Protein AF-A0A1V4Q3A5-F1 (afdb_monomer)

Radius of gyration: 12.61 Å; Cα contacts (8 Å, |Δi|>4): 62; chains: 1; bounding box: 25×30×32 Å

Solvent-accessible surface area (backbone atoms only — not comparable to full-atom values): 3995 Å² total; per-residue (Å²): 136,72,72,76,81,60,83,92,65,55,73,67,60,46,47,35,42,76,74,62,56,29,45,78,45,74,41,98,86,62,46,61,27,37,23,48,28,55,91,81,33,76,81,38,64,71,39,79,27,76,77,49,75,77,52,74,70,87,80,76,81,128

Nearest PDB structures (foldseek):
  1o6w-assembly1_A  TM=5.877E-01  e=2.623E+00  Saccharomyces cerevisiae

pLDDT: mean 84.62, std 15.95, range [36.56, 98.06]

Foldseek 3Di:
DDPLQDDDDDPVVVCCVPPVVKDWDQDPVSAIWIFHPCVVPVVSDTDHD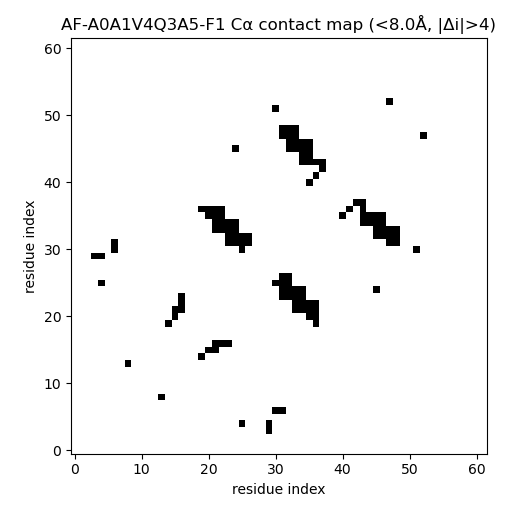PVVVPDDCVPVDD

Secondary structure (DSSP, 8-state):
--GGG-----HHHHHHHHHS--EEEE-TTS-EEEE--TTT-TT---EE-GGGGG--GGG---

Mean predicted aligned error: 6.53 Å

Structure (mmCIF, N/CA/C/O backbone):
data_AF-A0A1V4Q3A5-F1
#
_entry.id   AF-A0A1V4Q3A5-F1
#
loop_
_atom_site.group_PDB
_atom_site.id
_atom_site.type_symbol
_atom_site.label_atom_id
_atom_site.label_alt_id
_atom_site.label_comp_id
_atom_site.label_asym_id
_atom_site.label_entity_id
_atom_site.label_seq_id
_atom_site.pdbx_PDB_ins_code
_atom_site.Cartn_x
_atom_site.Cartn_y
_atom_site.Cartn_z
_atom_site.occupancy
_atom_site.B_iso_or_equiv
_atom_site.auth_seq_id
_atom_site.auth_comp_id
_atom_site.auth_asym_id
_atom_site.auth_atom_id
_atom_site.pdbx_PDB_model_num
ATOM 1 N N . THR A 1 1 ? 6.175 -12.726 -16.512 1.00 54.31 1 THR A N 1
ATOM 2 C CA . THR A 1 1 ? 6.154 -11.787 -15.378 1.00 54.31 1 THR A CA 1
ATOM 3 C C . THR A 1 1 ? 6.124 -10.394 -15.935 1.00 54.31 1 THR A C 1
ATOM 5 O O . THR A 1 1 ? 7.002 -10.075 -16.724 1.00 54.31 1 THR A O 1
ATOM 8 N N . ASP A 1 2 ? 5.091 -9.629 -15.599 1.00 63.72 2 ASP A N 1
ATOM 9 C CA . ASP A 1 2 ? 4.976 -8.221 -15.969 1.00 63.72 2 ASP A CA 1
ATOM 10 C C . ASP A 1 2 ? 5.556 -7.380 -14.825 1.00 63.72 2 ASP A C 1
ATOM 12 O O . ASP A 1 2 ? 5.040 -7.423 -13.707 1.00 63.72 2 ASP A O 1
ATOM 16 N N . LEU A 1 3 ? 6.681 -6.709 -15.074 1.00 69.31 3 LEU A N 1
ATOM 17 C CA . LEU A 1 3 ? 7.317 -5.840 -14.080 1.00 69.31 3 LEU A CA 1
ATOM 18 C C . LEU A 1 3 ? 6.552 -4.520 -13.913 1.00 69.31 3 LEU A C 1
ATOM 20 O O . LEU A 1 3 ? 6.692 -3.888 -12.868 1.00 69.31 3 LEU A O 1
ATOM 24 N N . ASP A 1 4 ? 5.708 -4.141 -14.880 1.00 69.19 4 ASP A N 1
ATOM 25 C CA . ASP A 1 4 ? 4.945 -2.888 -14.835 1.00 69.19 4 ASP A CA 1
ATOM 26 C C . ASP A 1 4 ? 3.803 -2.943 -13.804 1.00 69.19 4 ASP A C 1
ATOM 28 O O . ASP A 1 4 ? 3.281 -1.902 -13.407 1.00 69.19 4 ASP A O 1
ATOM 32 N N . ASN A 1 5 ? 3.439 -4.138 -13.322 1.00 75.06 5 ASN A N 1
ATOM 33 C CA . ASN A 1 5 ? 2.428 -4.322 -12.276 1.00 75.06 5 ASN A CA 1
ATOM 34 C C . ASN A 1 5 ? 3.025 -4.409 -10.854 1.00 75.06 5 ASN A C 1
ATOM 36 O O . ASN A 1 5 ? 2.310 -4.686 -9.892 1.00 75.06 5 ASN A O 1
ATOM 40 N N . GLY A 1 6 ? 4.343 -4.227 -10.712 1.00 84.00 6 GLY A N 1
ATOM 41 C CA . GLY A 1 6 ? 5.027 -4.201 -9.421 1.00 84.00 6 GLY A CA 1
ATOM 42 C C . GLY A 1 6 ? 5.201 -2.779 -8.886 1.00 84.00 6 GLY A C 1
ATOM 43 O O . GLY A 1 6 ? 5.465 -1.847 -9.641 1.00 84.00 6 GLY A O 1
ATOM 44 N N . CYS A 1 7 ? 5.126 -2.604 -7.566 1.00 88.06 7 CYS A N 1
ATOM 45 C CA . CYS A 1 7 ? 5.498 -1.349 -6.912 1.00 88.06 7 CYS A CA 1
ATOM 46 C C . CYS A 1 7 ? 6.327 -1.592 -5.648 1.00 88.06 7 CYS A C 1
ATOM 48 O O . CYS A 1 7 ? 6.153 -2.595 -4.956 1.00 88.06 7 CYS A O 1
ATOM 50 N N . LEU A 1 8 ? 7.216 -0.650 -5.327 1.00 89.38 8 LEU A N 1
ATOM 51 C CA . LEU A 1 8 ? 7.995 -0.676 -4.091 1.00 89.38 8 LEU A CA 1
ATOM 52 C C . LEU A 1 8 ? 7.194 -0.048 -2.948 1.00 89.38 8 LEU A C 1
ATOM 54 O O . LEU A 1 8 ? 6.613 1.027 -3.104 1.00 89.38 8 LEU A O 1
ATOM 58 N N . LEU A 1 9 ? 7.203 -0.706 -1.792 1.00 90.31 9 LEU A N 1
ATOM 59 C CA . LEU A 1 9 ? 6.534 -0.256 -0.574 1.00 90.31 9 LEU A CA 1
ATOM 60 C C . LEU A 1 9 ? 7.561 -0.062 0.542 1.00 90.31 9 LEU A C 1
ATOM 62 O O . LEU A 1 9 ? 8.529 -0.815 0.646 1.00 90.31 9 LEU A O 1
ATOM 66 N N . CYS A 1 10 ? 7.342 0.935 1.400 1.00 92.00 10 CYS A N 1
ATOM 67 C CA . CYS A 1 10 ? 8.057 1.003 2.670 1.00 92.00 10 CYS A CA 1
ATOM 68 C C . CYS A 1 10 ? 7.550 -0.098 3.614 1.00 92.00 10 CYS A C 1
ATOM 70 O O . CYS A 1 10 ? 6.467 -0.647 3.409 1.00 92.00 10 CYS A O 1
ATOM 72 N N . SER A 1 11 ? 8.297 -0.391 4.679 1.00 95.25 11 SER A N 1
ATOM 73 C CA . SER A 1 11 ? 7.981 -1.500 5.588 1.00 95.25 11 SER A CA 1
ATOM 74 C C . SER A 1 11 ? 6.561 -1.441 6.162 1.00 95.25 11 SER A C 1
ATOM 76 O O . SER A 1 11 ? 5.889 -2.463 6.197 1.00 95.25 11 SER A O 1
ATOM 78 N N . SER A 1 12 ? 6.079 -0.253 6.550 1.00 93.00 12 SER A N 1
ATOM 79 C CA . SER A 1 12 ? 4.716 -0.087 7.080 1.00 93.00 12 SER A CA 1
ATOM 80 C C . SER A 1 12 ? 3.652 -0.352 6.018 1.00 93.00 12 SER A C 1
ATOM 82 O O . SER A 1 12 ? 2.718 -1.097 6.272 1.00 93.00 12 SER A O 1
ATOM 84 N N . CYS A 1 13 ? 3.800 0.202 4.810 1.00 92.00 13 CYS A N 1
ATOM 85 C CA . CYS A 1 13 ? 2.820 -0.025 3.745 1.00 92.00 13 CYS A CA 1
ATOM 86 C C . CYS A 1 13 ? 2.823 -1.481 3.260 1.00 92.00 13 CYS A C 1
ATOM 88 O O . CYS A 1 13 ? 1.797 -1.989 2.825 1.00 92.00 1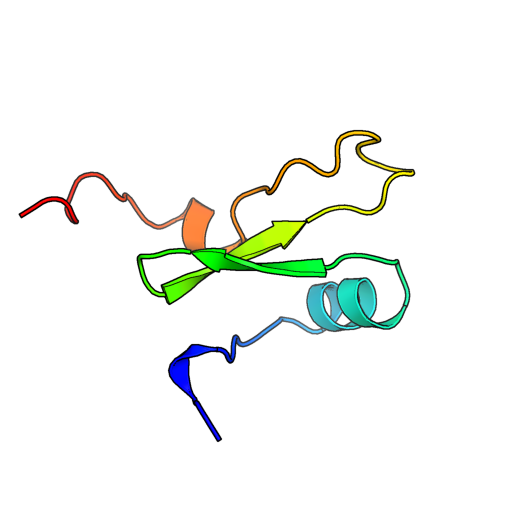3 CYS A O 1
ATOM 90 N N . HIS A 1 14 ? 3.974 -2.148 3.318 1.00 94.75 14 HIS A N 1
ATOM 91 C CA . HIS A 1 14 ? 4.087 -3.565 2.999 1.00 94.75 14 HIS A CA 1
ATOM 92 C C . HIS A 1 14 ? 3.338 -4.434 4.021 1.00 94.75 14 HIS A C 1
ATOM 94 O O . HIS A 1 14 ? 2.589 -5.327 3.631 1.00 94.75 14 HIS A O 1
ATOM 100 N N . ASP A 1 15 ? 3.493 -4.130 5.312 1.00 97.06 15 ASP A N 1
ATOM 101 C CA . ASP A 1 15 ? 2.761 -4.785 6.400 1.00 97.06 15 ASP A CA 1
ATOM 102 C C . ASP A 1 15 ? 1.246 -4.557 6.280 1.00 97.06 15 ASP A C 1
ATOM 104 O O . ASP A 1 15 ? 0.464 -5.505 6.335 1.00 97.06 15 ASP A O 1
ATOM 108 N N . ASP A 1 16 ? 0.835 -3.319 5.994 1.00 95.81 16 ASP A N 1
ATOM 109 C CA . ASP A 1 16 ? -0.569 -2.945 5.807 1.00 95.81 16 ASP A CA 1
ATOM 110 C C . ASP A 1 16 ? -1.271 -3.779 4.723 1.00 95.81 16 ASP A C 1
ATOM 112 O O . ASP A 1 16 ? -2.406 -4.234 4.909 1.00 95.81 16 ASP A O 1
ATOM 116 N N . VAL A 1 17 ? -0.591 -4.004 3.596 1.00 95.56 17 VAL A N 1
ATOM 117 C CA . VAL A 1 17 ? -1.117 -4.797 2.476 1.00 95.56 17 VAL A CA 1
ATOM 118 C C . VAL A 1 17 ? -1.185 -6.280 2.825 1.00 95.56 17 VAL A C 1
ATOM 120 O O . VAL A 1 17 ? -2.166 -6.947 2.500 1.00 95.56 17 VAL A O 1
ATOM 123 N N . HIS A 1 18 ? -0.177 -6.814 3.515 1.00 96.31 18 HIS A N 1
ATOM 124 C CA . HIS A 1 18 ? -0.156 -8.237 3.845 1.00 96.31 18 HIS A CA 1
ATOM 125 C C . HIS A 1 18 ? -1.072 -8.620 5.003 1.00 96.31 18 HIS A C 1
ATOM 127 O O . HIS A 1 18 ? -1.620 -9.724 4.996 1.00 96.31 18 HIS A O 1
ATOM 133 N N . HIS A 1 19 ? -1.240 -7.745 5.992 1.00 97.25 19 HIS A N 1
ATOM 134 C CA . HIS A 1 19 ? -1.848 -8.120 7.269 1.00 97.25 19 HIS A CA 1
ATOM 135 C C . HIS A 1 19 ? -3.062 -7.274 7.654 1.00 97.25 19 HIS A C 1
ATOM 137 O O . HIS A 1 19 ? -3.910 -7.746 8.411 1.00 97.25 19 HIS A O 1
ATOM 143 N N . HIS A 1 20 ? -3.196 -6.059 7.117 1.00 96.31 20 HIS A N 1
ATOM 144 C CA . HIS A 1 20 ? -4.228 -5.110 7.551 1.00 96.31 20 HIS A CA 1
ATOM 145 C C . HIS A 1 20 ? -5.313 -4.849 6.499 1.00 96.31 20 HIS A C 1
ATOM 147 O O . HIS A 1 20 ? -6.169 -3.983 6.685 1.00 96.31 20 HIS A O 1
ATOM 153 N N . GLY A 1 21 ? -5.330 -5.638 5.420 1.00 96.19 21 GLY A N 1
ATOM 154 C CA . GLY A 1 21 ? -6.408 -5.638 4.428 1.00 96.19 21 GLY A CA 1
ATOM 155 C C . GLY A 1 21 ? -6.392 -4.439 3.481 1.00 96.19 21 GLY A C 1
ATOM 156 O O . GLY A 1 21 ? -7.405 -4.156 2.834 1.00 96.19 21 GLY A O 1
ATOM 157 N N . TRP A 1 22 ? -5.263 -3.734 3.406 1.00 97.50 22 TRP A N 1
ATOM 158 C CA . TRP A 1 22 ? -5.018 -2.777 2.337 1.00 97.50 22 TRP A CA 1
ATOM 159 C C . TRP A 1 22 ? -4.739 -3.507 1.028 1.00 97.50 22 TRP A C 1
ATOM 161 O O . TRP A 1 22 ? -4.211 -4.613 1.012 1.00 97.50 22 TRP A O 1
ATOM 171 N N . ASP A 1 23 ? -5.100 -2.874 -0.077 1.00 96.06 23 ASP A N 1
ATOM 172 C CA . ASP A 1 23 ? -4.926 -3.429 -1.415 1.00 96.06 23 ASP A CA 1
ATOM 173 C C . ASP A 1 23 ? -4.327 -2.368 -2.346 1.00 96.06 23 ASP A C 1
ATOM 175 O O . ASP A 1 23 ? -4.287 -1.179 -2.008 1.00 96.06 23 ASP A O 1
ATOM 179 N N . ILE A 1 24 ? -3.818 -2.789 -3.500 1.00 94.25 24 ILE A N 1
ATOM 180 C CA . ILE A 1 24 ? -3.132 -1.918 -4.454 1.00 94.25 24 ILE A CA 1
ATOM 181 C C . ILE A 1 24 ? -3.722 -2.121 -5.840 1.00 94.25 24 ILE A C 1
ATOM 183 O O . ILE A 1 24 ? -3.821 -3.238 -6.339 1.00 94.25 24 ILE A O 1
ATOM 187 N N . ILE A 1 25 ? -4.041 -1.008 -6.496 1.00 93.50 25 ILE A N 1
ATOM 188 C CA . ILE A 1 25 ? -4.359 -0.996 -7.923 1.00 93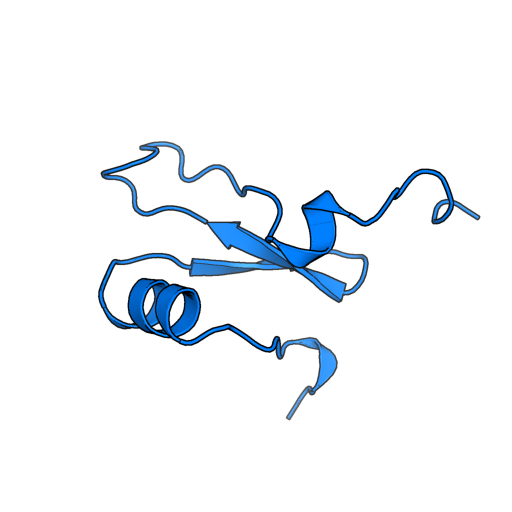.50 25 ILE A CA 1
ATOM 189 C C . ILE A 1 25 ? -3.350 -0.123 -8.665 1.00 93.50 25 ILE A C 1
ATOM 191 O O . ILE A 1 25 ? -2.946 0.938 -8.181 1.00 93.50 25 ILE A O 1
ATOM 195 N N . MET A 1 26 ? -2.953 -0.554 -9.858 1.00 90.56 26 MET A N 1
ATOM 196 C CA . MET A 1 26 ? -2.074 0.227 -10.724 1.00 90.56 26 MET A CA 1
ATOM 197 C C . MET A 1 26 ? -2.903 1.188 -11.576 1.00 90.56 26 MET A C 1
ATOM 199 O O . MET A 1 26 ? -3.841 0.780 -12.259 1.00 90.56 26 MET A O 1
ATOM 203 N N . GLY A 1 27 ? -2.580 2.482 -11.508 1.00 87.88 27 GLY A N 1
ATOM 204 C CA . GLY A 1 27 ? -3.188 3.494 -12.371 1.00 87.88 27 GLY A CA 1
ATOM 205 C C . GLY A 1 27 ? -2.699 3.388 -13.819 1.00 87.88 27 GLY A C 1
ATOM 206 O O . GLY A 1 27 ? -1.671 2.774 -14.094 1.00 87.88 27 GLY A O 1
ATOM 207 N N . PHE A 1 28 ? -3.405 4.040 -14.747 1.00 87.56 28 PHE A N 1
ATOM 208 C CA . PHE A 1 28 ? -3.036 4.081 -16.174 1.00 87.56 28 PHE A CA 1
ATOM 209 C C . PHE A 1 28 ? -1.655 4.695 -16.446 1.00 87.56 28 PHE A C 1
ATOM 211 O O . PHE A 1 28 ? -0.998 4.369 -17.427 1.00 87.56 28 PHE A O 1
ATOM 218 N N . ASP A 1 29 ? -1.196 5.560 -15.553 1.00 86.62 29 ASP A N 1
ATOM 219 C CA . ASP A 1 29 ? 0.134 6.169 -15.539 1.00 86.62 29 ASP A CA 1
ATOM 220 C C . ASP A 1 29 ? 1.201 5.278 -14.873 1.00 86.62 29 ASP A C 1
ATOM 222 O O . ASP A 1 29 ? 2.294 5.755 -14.571 1.00 86.62 29 ASP A O 1
ATOM 226 N N . ARG A 1 30 ? 0.886 4.003 -14.605 1.00 86.19 30 ARG A N 1
ATOM 227 C CA . ARG A 1 30 ? 1.753 3.011 -13.946 1.00 86.19 30 ARG A CA 1
ATOM 228 C C . ARG A 1 30 ? 2.178 3.375 -12.523 1.00 86.19 30 ARG A C 1
ATOM 230 O O . ARG A 1 30 ? 3.182 2.876 -12.025 1.00 86.19 30 ARG A O 1
ATOM 237 N N . HIS A 1 31 ? 1.396 4.202 -11.831 1.00 87.00 31 HIS A N 1
ATOM 238 C CA . HIS A 1 31 ? 1.642 4.526 -10.425 1.00 87.00 31 HIS A CA 1
ATOM 239 C C . HIS A 1 31 ? 0.574 3.905 -9.507 1.00 87.00 31 HIS A C 1
ATOM 241 O O . HIS A 1 31 ? -0.621 3.953 -9.829 1.00 87.00 31 HIS A O 1
ATOM 247 N N . PRO A 1 32 ? 0.959 3.370 -8.334 1.00 90.69 32 PRO A N 1
ATOM 248 C CA . PRO A 1 32 ? 0.036 2.662 -7.457 1.00 90.69 32 PRO A CA 1
ATOM 249 C C . PRO A 1 32 ? -0.946 3.614 -6.768 1.00 90.69 32 PRO A C 1
ATOM 251 O O . PRO A 1 32 ? -0.599 4.738 -6.378 1.00 90.69 32 PRO A O 1
ATOM 254 N N . TRP A 1 33 ? -2.164 3.124 -6.574 1.00 93.00 33 TRP A N 1
ATOM 255 C CA . TRP A 1 33 ? -3.173 3.665 -5.672 1.00 93.00 33 TRP A CA 1
ATOM 256 C C . TRP A 1 33 ? -3.392 2.683 -4.527 1.00 93.00 33 TRP A C 1
ATOM 258 O O . TRP A 1 33 ? -3.429 1.474 -4.749 1.00 93.00 33 TRP A O 1
ATOM 268 N N . LEU A 1 34 ? -3.546 3.211 -3.315 1.00 94.00 34 LEU A N 1
ATOM 269 C CA . LEU A 1 34 ? -3.808 2.410 -2.125 1.00 94.00 34 LEU A CA 1
ATOM 270 C C . LEU A 1 34 ? -5.313 2.321 -1.912 1.00 94.00 34 LEU A C 1
ATOM 272 O O . LEU A 1 34 ? -6.006 3.336 -1.914 1.00 94.00 34 LEU A O 1
ATOM 276 N N . VAL A 1 35 ? -5.819 1.118 -1.707 1.00 96.69 35 VAL A N 1
ATOM 277 C CA . VAL A 1 35 ? -7.230 0.856 -1.453 1.00 96.69 35 VAL A CA 1
ATOM 278 C C . VAL A 1 35 ? -7.378 0.450 0.013 1.00 96.69 35 VAL A C 1
ATOM 280 O O . VAL A 1 35 ? -6.864 -0.602 0.402 1.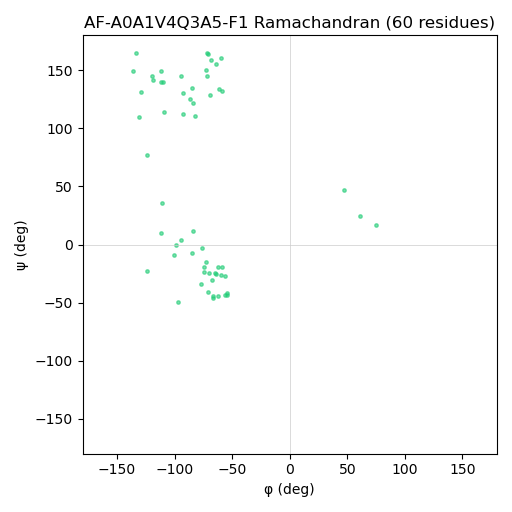00 96.69 35 VAL A O 1
ATOM 283 N N . PRO A 1 36 ? -8.055 1.254 0.846 1.00 97.56 36 PRO A N 1
ATOM 284 C CA . PRO A 1 36 ? -8.202 0.945 2.261 1.00 97.56 36 PRO A CA 1
ATOM 285 C C . PRO A 1 36 ? -9.094 -0.290 2.495 1.00 97.56 36 PRO A C 1
ATOM 287 O O . PRO A 1 36 ? -9.924 -0.651 1.645 1.00 97.56 36 PRO A O 1
ATOM 290 N N . PRO A 1 37 ? -8.975 -0.936 3.667 1.00 97.94 37 PRO A N 1
ATOM 291 C CA . PRO A 1 37 ? -9.947 -1.921 4.117 1.00 97.94 37 PRO A CA 1
ATOM 292 C C . PRO A 1 37 ? -11.319 -1.270 4.351 1.00 97.94 37 PRO A C 1
ATOM 294 O O . PRO A 1 37 ? -11.425 -0.084 4.678 1.00 97.94 37 PRO A O 1
ATOM 297 N N . ALA A 1 38 ? -12.383 -2.073 4.258 1.00 97.75 38 ALA A N 1
ATOM 298 C CA . ALA A 1 38 ? -13.763 -1.608 4.437 1.00 97.75 38 ALA A CA 1
ATOM 299 C C . ALA A 1 38 ? -14.055 -1.035 5.841 1.00 97.75 38 ALA A C 1
ATOM 301 O O . ALA A 1 38 ? -15.018 -0.292 6.017 1.00 97.75 38 ALA A O 1
ATOM 302 N N . SER A 1 39 ? -13.227 -1.367 6.837 1.00 97.50 39 SER A N 1
ATOM 303 C CA . SER A 1 39 ? -13.289 -0.794 8.187 1.00 97.50 39 SER A CA 1
ATOM 304 C C . SER A 1 39 ? -12.853 0.674 8.245 1.00 97.50 39 SER A C 1
ATOM 306 O O . SER A 1 39 ? -13.271 1.383 9.157 1.00 97.50 39 SER A O 1
ATOM 308 N N . ILE A 1 40 ? -12.026 1.126 7.296 1.00 97.00 40 ILE A N 1
ATOM 309 C CA . ILE A 1 40 ? -11.537 2.508 7.196 1.00 97.00 40 ILE A CA 1
ATOM 310 C C . ILE A 1 40 ? -12.388 3.303 6.201 1.00 97.00 40 ILE A C 1
ATOM 312 O O . ILE A 1 40 ? -12.860 4.388 6.529 1.00 97.00 40 ILE A O 1
ATOM 316 N N . ASP A 1 41 ? -12.619 2.757 5.005 1.00 97.50 41 ASP A N 1
ATOM 317 C CA . ASP A 1 41 ? -13.588 3.294 4.047 1.00 97.50 41 ASP A CA 1
ATOM 318 C C . ASP A 1 41 ? -14.479 2.154 3.540 1.00 97.50 41 ASP A C 1
ATOM 320 O O . ASP A 1 41 ? -14.013 1.329 2.748 1.00 97.50 41 ASP A O 1
ATOM 324 N N . PRO A 1 42 ? -15.769 2.113 3.924 1.00 97.88 42 PRO A N 1
ATOM 325 C CA . PRO A 1 42 ? -16.706 1.099 3.447 1.00 97.88 42 PRO A CA 1
ATOM 326 C C . PRO A 1 42 ? -16.836 1.041 1.922 1.00 97.88 42 PRO A C 1
ATOM 328 O O . PRO A 1 42 ? -17.156 -0.011 1.374 1.00 97.88 42 PRO A O 1
ATOM 331 N N . LYS A 1 43 ? -16.587 2.157 1.223 1.00 98.06 43 LYS A N 1
ATOM 332 C CA . LYS A 1 43 ? -16.602 2.222 -0.244 1.00 98.06 43 LYS A CA 1
ATOM 333 C C . LYS A 1 43 ? -15.273 1.807 -0.873 1.00 98.06 43 LYS A C 1
ATOM 335 O O . LYS A 1 43 ? -15.214 1.694 -2.094 1.00 98.06 43 LYS A O 1
ATOM 340 N N . ARG A 1 44 ? -14.230 1.593 -0.062 1.00 97.19 44 ARG A N 1
ATOM 341 C CA . ARG A 1 44 ? -12.865 1.254 -0.483 1.00 97.19 44 ARG A CA 1
ATOM 342 C C . ARG A 1 44 ? -12.375 2.165 -1.612 1.00 97.19 44 ARG A C 1
ATOM 344 O O . ARG A 1 44 ? -11.879 1.691 -2.631 1.00 97.19 44 ARG A O 1
ATOM 351 N N . GLN A 1 45 ? -12.562 3.477 -1.463 1.00 97.06 45 GLN A N 1
ATOM 352 C CA . GLN A 1 45 ? -12.149 4.423 -2.493 1.00 97.06 45 GLN A CA 1
ATOM 353 C C . GLN A 1 45 ? -10.618 4.476 -2.559 1.00 97.06 45 GLN A C 1
ATOM 355 O O . GLN A 1 45 ? -9.973 4.668 -1.524 1.00 97.06 45 GLN A O 1
ATOM 360 N N . PRO A 1 46 ? -10.020 4.321 -3.754 1.00 95.31 46 PRO A N 1
ATOM 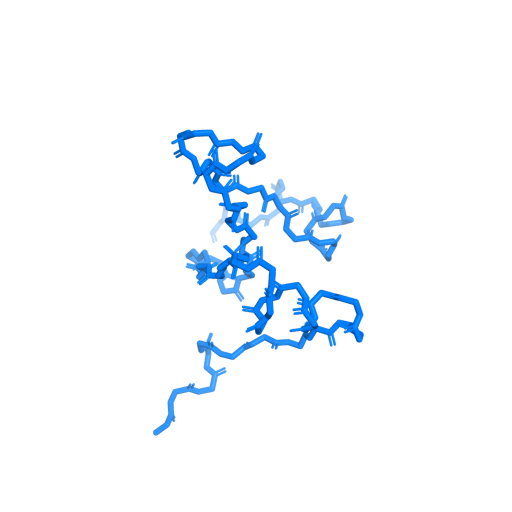361 C CA . PRO A 1 46 ? -8.577 4.416 -3.906 1.00 95.31 46 PRO A CA 1
ATOM 362 C C . PRO A 1 46 ? -8.063 5.803 -3.511 1.00 95.31 46 PRO A C 1
ATOM 364 O O . PRO A 1 46 ? -8.591 6.826 -3.949 1.00 95.31 46 PRO A O 1
ATOM 367 N N . VAL A 1 47 ? -6.995 5.835 -2.720 1.00 92.94 47 VAL A N 1
ATOM 368 C CA . VAL A 1 47 ? -6.285 7.056 -2.337 1.00 92.94 47 VAL A CA 1
ATOM 369 C C . VAL A 1 47 ? -4.890 7.084 -2.967 1.00 92.94 47 VAL A C 1
ATOM 371 O O . VAL A 1 47 ? -4.286 6.027 -3.187 1.00 92.94 47 VAL A O 1
ATOM 374 N N . PRO A 1 48 ? -4.340 8.274 -3.273 1.00 90.81 48 PRO A N 1
ATOM 375 C CA . PRO A 1 48 ? -3.002 8.369 -3.837 1.00 90.81 48 PRO A CA 1
ATOM 376 C C . PRO A 1 48 ? -1.966 7.741 -2.897 1.00 90.81 48 PRO A C 1
ATOM 378 O O . PRO A 1 48 ? -1.933 8.047 -1.700 1.00 90.81 48 PRO A O 1
ATOM 381 N N . SER A 1 49 ? -1.089 6.898 -3.446 1.00 88.75 49 SER A N 1
ATOM 382 C CA . SER A 1 49 ? 0.095 6.426 -2.725 1.00 88.75 49 SER A CA 1
ATOM 383 C C . SER A 1 49 ? 0.995 7.597 -2.321 1.00 88.75 49 SER A C 1
ATOM 385 O O . SER A 1 49 ? 0.918 8.694 -2.878 1.00 88.75 49 SER A O 1
ATOM 387 N N . TYR A 1 50 ? 1.876 7.378 -1.344 1.00 83.69 50 TYR A N 1
ATOM 388 C CA . TYR A 1 50 ? 2.734 8.443 -0.822 1.00 83.69 50 TYR A CA 1
ATOM 389 C C . TYR A 1 50 ? 3.545 9.151 -1.923 1.00 83.69 50 TYR A C 1
ATOM 391 O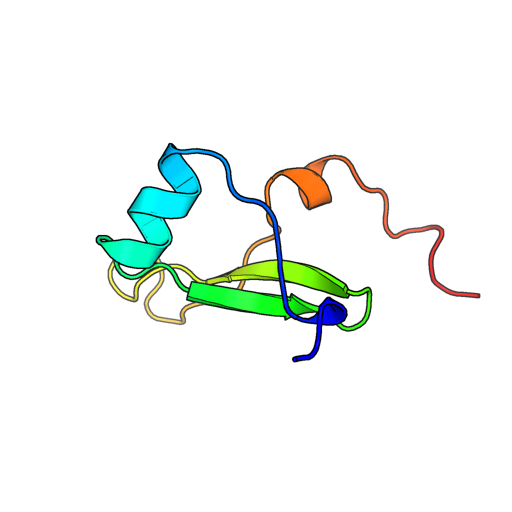 O . TYR A 1 50 ? 3.563 10.378 -1.971 1.00 83.69 50 TYR A O 1
ATOM 399 N N . HIS A 1 51 ? 4.124 8.396 -2.862 1.00 79.06 51 HIS A N 1
ATOM 400 C CA . HIS A 1 51 ? 4.893 8.951 -3.983 1.00 79.06 51 HIS A CA 1
ATOM 401 C C . HIS A 1 51 ? 4.054 9.791 -4.957 1.00 79.06 51 HIS A C 1
ATOM 403 O O . HIS A 1 51 ? 4.588 10.700 -5.589 1.00 79.06 51 HIS A O 1
ATOM 409 N N . ARG A 1 52 ? 2.735 9.566 -5.033 1.00 80.06 52 ARG A N 1
ATOM 410 C CA . ARG A 1 52 ? 1.835 10.432 -5.806 1.00 80.06 52 ARG A CA 1
ATOM 411 C C . ARG A 1 52 ? 1.567 11.773 -5.136 1.00 80.06 52 ARG A C 1
ATOM 413 O O . ARG A 1 52 ? 1.239 12.719 -5.837 1.00 80.06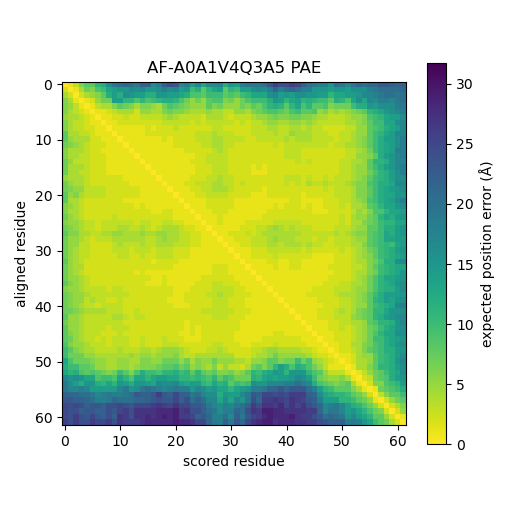 52 ARG A O 1
ATOM 420 N N . ARG A 1 53 ? 1.719 11.899 -3.812 1.00 68.56 53 ARG A N 1
ATOM 421 C CA . ARG A 1 53 ? 1.465 13.175 -3.107 1.00 68.56 53 ARG A CA 1
ATOM 422 C C . ARG A 1 53 ? 2.422 14.286 -3.538 1.00 68.56 53 ARG A C 1
ATOM 424 O O . ARG A 1 53 ? 2.084 15.457 -3.415 1.00 68.56 53 ARG A O 1
ATOM 431 N N . THR A 1 54 ? 3.608 13.920 -4.018 1.00 66.38 54 THR A N 1
ATOM 432 C CA . THR A 1 54 ? 4.631 14.855 -4.504 1.00 66.38 54 THR A CA 1
ATOM 433 C C . THR A 1 54 ? 4.669 14.967 -6.027 1.00 66.38 54 THR A C 1
ATOM 435 O O . THR A 1 54 ? 5.371 15.831 -6.545 1.00 66.38 54 THR A O 1
ATOM 438 N N . MET A 1 55 ? 3.939 14.112 -6.751 1.00 63.69 55 MET A N 1
ATOM 439 C CA . MET A 1 55 ? 3.815 14.212 -8.203 1.00 63.69 55 MET A CA 1
ATOM 440 C C . MET A 1 55 ? 2.721 15.217 -8.560 1.00 63.69 55 MET A C 1
ATOM 442 O O . MET A 1 55 ? 1.562 15.040 -8.188 1.00 63.69 55 MET A O 1
ATOM 446 N N . ARG A 1 56 ? 3.077 16.260 -9.315 1.00 60.34 56 ARG A N 1
ATOM 447 C CA . ARG A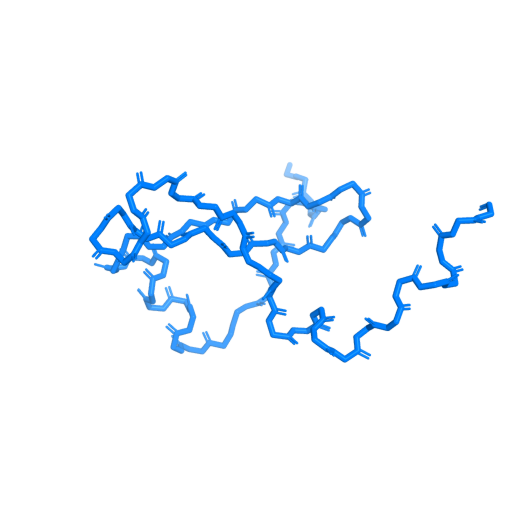 1 56 ? 2.090 17.056 -10.047 1.00 60.34 56 ARG A CA 1
ATOM 448 C C . ARG A 1 56 ? 1.782 16.325 -11.348 1.00 60.34 56 ARG A C 1
ATOM 450 O O . ARG A 1 56 ? 2.646 16.209 -12.206 1.00 60.34 56 ARG A O 1
ATOM 457 N N . LEU A 1 57 ? 0.568 15.792 -11.455 1.00 60.53 57 LEU A N 1
ATOM 458 C CA . LEU A 1 57 ? 0.072 15.109 -12.657 1.00 60.53 57 LEU A CA 1
ATOM 459 C C . LEU A 1 57 ? -0.320 16.093 -13.774 1.00 60.53 57 LEU A C 1
ATOM 461 O O . LEU A 1 57 ? -0.667 15.652 -14.867 1.00 60.53 57 LEU A O 1
ATOM 465 N N . ASP A 1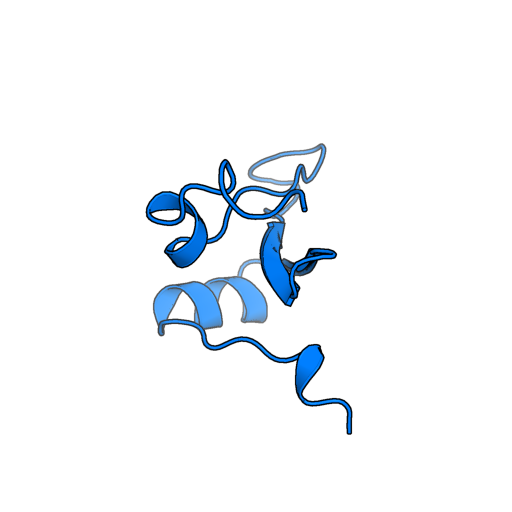 58 ? -0.234 17.403 -13.511 1.00 57.16 58 ASP A N 1
ATOM 466 C CA . ASP A 1 58 ? -0.580 18.476 -14.454 1.00 57.16 58 ASP A CA 1
ATOM 467 C C . ASP A 1 58 ? 0.247 18.419 -15.757 1.00 57.16 58 ASP A C 1
ATOM 469 O O . ASP A 1 58 ? -0.196 18.931 -16.781 1.00 57.16 58 ASP A O 1
ATOM 473 N N . ASP A 1 59 ? 1.397 17.732 -15.749 1.00 52.25 59 ASP A N 1
ATOM 474 C CA . ASP A 1 59 ? 2.312 17.646 -16.894 1.00 52.25 59 ASP A CA 1
ATOM 475 C C . ASP A 1 59 ? 2.169 16.354 -17.732 1.00 52.25 59 ASP A C 1
ATOM 477 O O . ASP A 1 59 ? 2.894 16.182 -18.708 1.00 52.25 59 ASP A O 1
ATOM 481 N N . THR A 1 60 ? 1.274 15.413 -17.387 1.00 48.91 60 THR A N 1
ATOM 482 C CA . THR A 1 60 ? 1.179 14.098 -18.082 1.00 48.91 60 THR A CA 1
ATOM 483 C C . THR A 1 60 ? -0.096 13.919 -18.916 1.00 48.91 60 THR A C 1
ATOM 485 O O . THR A 1 60 ? -0.637 12.820 -19.025 1.00 48.91 60 THR A O 1
ATOM 488 N N . ALA A 1 61 ? -0.569 15.000 -19.537 1.00 39.88 61 ALA A N 1
ATOM 489 C CA . ALA A 1 61 ? -1.573 14.955 -20.599 1.00 39.88 61 ALA A CA 1
ATOM 490 C C . ALA A 1 61 ? -1.029 15.647 -21.862 1.00 39.88 61 ALA A C 1
ATOM 492 O O . ALA A 1 61 ? -1.381 16.789 -22.152 1.00 39.88 61 ALA A O 1
ATOM 493 N N . ALA A 1 62 ? -0.149 14.959 -22.593 1.00 36.56 62 ALA A N 1
ATOM 494 C CA . ALA A 1 62 ? 0.232 15.284 -23.969 1.00 36.56 62 ALA A CA 1
ATOM 495 C C . ALA A 1 62 ? 0.515 13.994 -24.745 1.00 36.56 62 ALA A C 1
ATOM 497 O O . ALA A 1 62 ? 1.199 13.112 -24.175 1.00 36.56 62 ALA A O 1
#

Sequence (62 aa):
TDLDNGCLLCSSCHDDVHHHGWDIIMGFDRHPWLVPPASIDPKRQPVPSYHRRTMRLDDTAA